Protein AF-A0A7G7MIJ3-F1 (afdb_monomer)

Radius of gyration: 19.79 Å; Cα contacts (8 Å, |Δi|>4): 266; chains: 1; bounding box: 39×54×70 Å

Mean predicted aligned error: 8.57 Å

pLDDT: mean 84.83, std 16.11, range [37.84, 98.06]

Structure (mmCIF, N/CA/C/O backbone):
data_AF-A0A7G7MIJ3-F1
#
_entry.id   AF-A0A7G7MIJ3-F1
#
loop_
_atom_site.group_PDB
_atom_site.id
_atom_site.type_symbol
_atom_site.label_atom_id
_atom_site.label_alt_id
_atom_site.label_comp_id
_atom_site.label_asym_id
_atom_site.label_entity_id
_atom_site.label_seq_id
_atom_site.pdbx_PDB_ins_code
_atom_site.Cartn_x
_atom_site.Cartn_y
_atom_site.Cartn_z
_atom_site.occupancy
_atom_site.B_iso_or_equiv
_atom_site.auth_seq_id
_atom_site.auth_comp_id
_atom_site.auth_asym_id
_atom_site.auth_atom_id
_atom_site.pdbx_PDB_model_num
ATOM 1 N N . MET A 1 1 ? -19.814 -5.688 9.240 1.00 63.50 1 MET A N 1
ATOM 2 C CA . MET A 1 1 ? -18.823 -4.617 9.001 1.00 63.50 1 MET A CA 1
ATOM 3 C C . MET A 1 1 ? -19.455 -3.274 9.314 1.00 63.50 1 MET A C 1
ATOM 5 O O . MET A 1 1 ? -20.629 -3.099 9.011 1.00 63.50 1 MET A O 1
ATOM 9 N N . ASP A 1 2 ? -18.699 -2.368 9.931 1.00 80.94 2 ASP A N 1
ATOM 10 C CA . ASP A 1 2 ? -19.134 -1.000 10.232 1.00 80.94 2 ASP A CA 1
ATOM 11 C C . ASP A 1 2 ? -19.102 -0.141 8.945 1.00 80.94 2 ASP A C 1
ATOM 13 O O . ASP A 1 2 ? -18.041 -0.051 8.317 1.00 80.94 2 ASP A O 1
ATOM 17 N N . PRO A 1 3 ? -20.229 0.464 8.520 1.00 83.75 3 PRO A N 1
ATOM 18 C CA . PRO A 1 3 ? -20.292 1.255 7.292 1.00 83.75 3 PRO A CA 1
ATOM 19 C C . PRO A 1 3 ? -19.394 2.499 7.321 1.00 83.75 3 PRO A C 1
ATOM 21 O O . PRO A 1 3 ? -18.836 2.854 6.285 1.00 83.75 3 PRO A O 1
ATOM 24 N N . ALA A 1 4 ? -19.199 3.133 8.482 1.00 85.06 4 ALA A N 1
ATOM 25 C CA . ALA A 1 4 ? -18.323 4.298 8.598 1.00 85.06 4 ALA A CA 1
ATOM 26 C C . ALA A 1 4 ? -16.854 3.905 8.392 1.00 85.06 4 ALA A C 1
ATOM 28 O O . ALA A 1 4 ? -16.098 4.601 7.714 1.00 85.06 4 ALA A O 1
ATOM 29 N N . LEU A 1 5 ? -16.464 2.742 8.921 1.00 90.06 5 LEU A N 1
ATOM 30 C CA . LEU A 1 5 ? -15.122 2.199 8.737 1.00 90.06 5 LEU A CA 1
ATOM 31 C C . LEU A 1 5 ? -14.857 1.814 7.277 1.00 90.06 5 LEU A C 1
ATOM 33 O O . LEU A 1 5 ? -13.757 2.033 6.783 1.00 90.06 5 LEU A O 1
ATOM 37 N N . ASN A 1 6 ? -15.857 1.265 6.585 1.00 90.62 6 ASN A N 1
ATOM 38 C CA . ASN A 1 6 ? -15.743 0.949 5.161 1.00 90.62 6 ASN A CA 1
ATOM 39 C C . ASN A 1 6 ? -15.569 2.214 4.314 1.00 90.62 6 ASN A C 1
ATOM 41 O O . ASN A 1 6 ? -14.666 2.252 3.488 1.00 90.62 6 ASN A O 1
ATOM 45 N N . GLY A 1 7 ? -16.344 3.269 4.586 1.00 92.81 7 GLY A N 1
ATOM 46 C CA . GLY A 1 7 ? -16.172 4.551 3.896 1.00 92.81 7 GLY A CA 1
ATOM 47 C C . GLY A 1 7 ? -14.779 5.156 4.098 1.00 92.81 7 GLY A C 1
ATOM 48 O O . GLY A 1 7 ? -14.228 5.759 3.182 1.00 92.81 7 GLY A O 1
ATOM 49 N N . LEU A 1 8 ? -14.168 4.951 5.269 1.00 94.12 8 LEU A N 1
ATOM 50 C CA . LEU A 1 8 ? -12.792 5.379 5.519 1.00 94.12 8 LEU A CA 1
ATOM 51 C C . LEU A 1 8 ? -11.764 4.551 4.734 1.00 94.12 8 LEU A C 1
ATOM 53 O O . LEU A 1 8 ? -10.796 5.117 4.236 1.00 94.12 8 LEU A O 1
ATOM 57 N N . VAL A 1 9 ? -11.958 3.235 4.610 1.00 94.31 9 VAL A N 1
ATOM 58 C CA . VAL A 1 9 ? -11.100 2.392 3.758 1.00 94.31 9 VAL A CA 1
ATOM 59 C C . VAL A 1 9 ? -11.189 2.837 2.303 1.00 94.31 9 VAL A C 1
ATOM 61 O O . VAL A 1 9 ? -10.150 3.032 1.679 1.00 94.31 9 VAL A O 1
ATOM 64 N N . ASP A 1 10 ? -12.402 3.059 1.797 1.00 94.81 10 ASP A N 1
ATOM 65 C CA . ASP A 1 10 ? -12.620 3.523 0.425 1.00 94.81 10 ASP A CA 1
ATOM 66 C C . ASP A 1 10 ? -11.963 4.901 0.196 1.00 94.81 10 ASP A C 1
ATOM 68 O O . ASP A 1 10 ? -11.377 5.146 -0.856 1.00 94.81 10 ASP A O 1
ATOM 72 N N . ALA A 1 11 ? -11.980 5.789 1.199 1.00 95.88 11 ALA A N 1
ATOM 73 C CA . ALA A 1 11 ? -11.294 7.081 1.134 1.00 95.88 11 ALA A CA 1
ATOM 74 C C . ALA A 1 11 ? -9.759 6.950 1.120 1.00 95.88 11 ALA A C 1
ATOM 76 O O . ALA A 1 11 ? -9.090 7.677 0.387 1.00 95.88 11 ALA A O 1
ATOM 77 N N . VAL A 1 12 ? -9.191 6.029 1.910 1.00 96.25 12 VAL A N 1
ATOM 78 C CA . VAL A 1 12 ? -7.745 5.740 1.896 1.00 96.25 12 VAL A CA 1
ATOM 79 C C . VAL A 1 12 ? -7.327 5.156 0.547 1.00 96.25 12 VAL A C 1
ATOM 81 O O . VAL A 1 12 ? -6.326 5.590 -0.013 1.00 96.25 12 VAL A O 1
ATOM 84 N N . GLU A 1 13 ? -8.100 4.210 0.013 1.00 95.31 13 GLU A N 1
ATOM 85 C CA . GLU A 1 13 ? -7.888 3.630 -1.317 1.00 95.31 13 GLU A CA 1
ATOM 86 C C . GLU A 1 13 ? -7.899 4.714 -2.400 1.00 95.31 13 GLU A C 1
ATOM 88 O O . GLU A 1 13 ? -6.926 4.839 -3.144 1.00 95.31 13 GLU A O 1
ATOM 93 N N . ALA A 1 14 ? -8.952 5.536 -2.451 1.00 95.25 14 ALA A N 1
ATOM 94 C CA . ALA A 1 14 ? -9.075 6.611 -3.431 1.00 95.25 14 ALA A CA 1
ATOM 95 C C . ALA A 1 14 ? -7.898 7.595 -3.350 1.00 95.25 14 ALA A C 1
ATOM 97 O O . ALA A 1 14 ? -7.252 7.867 -4.361 1.00 95.25 14 ALA A O 1
ATOM 98 N N . GLY A 1 15 ? -7.555 8.055 -2.142 1.00 95.62 15 GLY A N 1
ATOM 99 C CA . GLY A 1 15 ? -6.430 8.968 -1.942 1.00 95.62 15 GLY A CA 1
ATOM 100 C C . GLY A 1 15 ? -5.079 8.355 -2.324 1.00 95.62 15 GLY A C 1
ATOM 101 O O . GLY A 1 15 ? -4.201 9.057 -2.822 1.00 95.62 15 GLY A O 1
ATOM 102 N N . ALA A 1 16 ? -4.900 7.047 -2.134 1.00 95.00 16 ALA A N 1
ATOM 103 C CA . ALA A 1 16 ? -3.669 6.368 -2.514 1.00 95.00 16 ALA A CA 1
ATOM 104 C C . ALA A 1 16 ? -3.529 6.207 -4.036 1.00 95.00 16 ALA A C 1
ATOM 106 O O . ALA A 1 16 ? -2.432 6.386 -4.566 1.00 95.00 16 ALA A O 1
ATOM 107 N N . VAL A 1 17 ? -4.629 5.925 -4.740 1.00 93.25 17 VAL A N 1
ATOM 108 C CA . VAL A 1 17 ? -4.661 5.895 -6.212 1.00 93.25 17 VAL A CA 1
ATOM 109 C C . VAL A 1 17 ? -4.370 7.281 -6.785 1.00 93.25 17 VAL A C 1
ATOM 111 O O . VAL A 1 17 ? -3.525 7.405 -7.669 1.00 93.25 17 VAL A O 1
ATOM 114 N N . GLU A 1 18 ? -5.010 8.326 -6.254 1.00 94.12 18 GLU A N 1
ATOM 115 C CA . GLU A 1 18 ? -4.763 9.715 -6.667 1.00 94.12 18 GLU A CA 1
ATOM 116 C C . GLU A 1 18 ? -3.302 10.126 -6.441 1.00 94.12 18 GLU A C 1
ATOM 118 O O . GLU A 1 18 ? -2.667 10.694 -7.330 1.00 94.12 18 GLU A O 1
ATOM 123 N N . LEU A 1 19 ? -2.735 9.792 -5.277 1.00 93.50 19 LEU A N 1
ATOM 124 C CA . LEU A 1 19 ? -1.333 10.074 -4.976 1.00 93.50 19 LEU A CA 1
ATOM 125 C C . LEU A 1 19 ? -0.383 9.326 -5.922 1.00 93.50 19 LEU A C 1
ATOM 127 O O . LEU A 1 19 ? 0.597 9.908 -6.387 1.00 93.50 19 LEU A O 1
ATOM 131 N N . ALA A 1 20 ? -0.657 8.051 -6.208 1.00 92.62 20 ALA A N 1
ATOM 132 C CA . ALA A 1 20 ? 0.152 7.260 -7.127 1.00 92.62 20 ALA A CA 1
ATOM 133 C C . ALA A 1 20 ? 0.110 7.831 -8.553 1.00 92.62 20 ALA A C 1
ATOM 135 O O . ALA A 1 20 ? 1.156 7.933 -9.193 1.00 92.62 20 ALA A O 1
ATOM 136 N N . ASP A 1 21 ? -1.067 8.244 -9.035 1.00 92.31 21 ASP A N 1
ATOM 137 C CA . ASP A 1 21 ? -1.230 8.885 -10.344 1.00 92.31 21 ASP A CA 1
ATOM 138 C C . ASP A 1 21 ? -0.421 10.186 -10.443 1.00 92.31 21 ASP A C 1
ATOM 140 O O . ASP A 1 21 ? 0.365 10.364 -11.375 1.00 92.31 21 ASP A O 1
ATOM 144 N N . GLU A 1 22 ? -0.537 11.057 -9.440 1.00 92.38 22 GLU A N 1
ATOM 145 C CA . GLU A 1 22 ? 0.201 12.321 -9.368 1.00 92.38 22 GLU A CA 1
ATOM 146 C C . GLU A 1 22 ? 1.723 12.098 -9.343 1.00 92.38 22 GLU A C 1
ATOM 148 O O . GLU A 1 22 ? 2.470 12.754 -10.077 1.00 92.38 22 GLU A O 1
ATOM 153 N N . MET A 1 23 ? 2.209 11.151 -8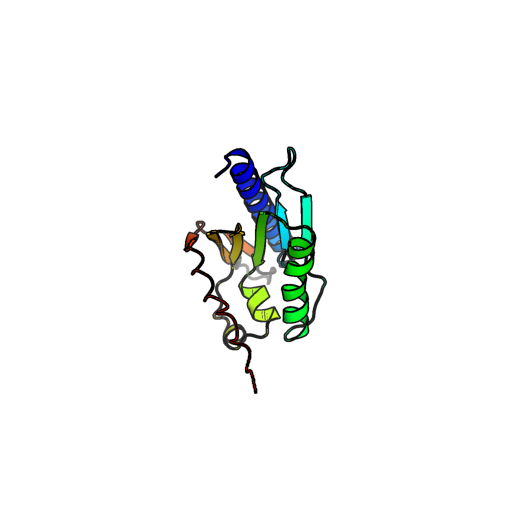.531 1.00 92.00 23 MET A N 1
ATOM 154 C CA . MET A 1 23 ? 3.638 10.825 -8.465 1.00 92.00 23 MET A CA 1
ATOM 155 C C . MET A 1 23 ? 4.157 10.281 -9.799 1.00 92.00 23 MET A C 1
ATOM 157 O O . MET A 1 23 ? 5.195 10.737 -10.289 1.00 92.00 23 MET A O 1
ATOM 161 N N . LEU A 1 24 ? 3.411 9.375 -10.433 1.00 90.00 24 LEU A N 1
ATOM 162 C CA . LEU A 1 24 ? 3.773 8.821 -11.734 1.00 90.00 24 LEU A CA 1
ATOM 163 C C . LEU A 1 24 ? 3.839 9.906 -12.808 1.00 90.00 24 LEU A C 1
ATOM 165 O O . LEU A 1 24 ? 4.813 9.959 -13.558 1.00 90.00 24 LEU A O 1
ATOM 169 N N . ARG A 1 25 ? 2.854 10.810 -12.859 1.00 89.00 25 ARG A N 1
ATOM 170 C CA . ARG A 1 25 ? 2.831 11.912 -13.834 1.00 89.00 25 ARG A CA 1
ATOM 171 C C . ARG A 1 25 ? 3.966 12.909 -13.625 1.00 89.00 25 ARG A C 1
ATOM 173 O O . ARG A 1 25 ? 4.486 13.445 -14.600 1.00 89.00 25 ARG A O 1
ATOM 180 N N . ARG A 1 26 ? 4.352 13.182 -12.376 1.00 88.94 26 ARG A N 1
ATOM 181 C CA . ARG A 1 26 ? 5.359 14.211 -12.066 1.00 88.94 26 ARG A CA 1
ATOM 182 C C . ARG A 1 26 ? 6.795 13.732 -12.114 1.00 88.94 26 ARG A C 1
ATOM 184 O O . ARG A 1 26 ? 7.668 14.515 -12.480 1.00 88.94 26 ARG A O 1
ATOM 191 N N . SER A 1 27 ? 7.060 12.507 -11.681 1.00 86.75 27 SER A N 1
ATOM 192 C CA . SER A 1 27 ? 8.429 12.008 -11.520 1.00 86.75 27 SER A CA 1
ATOM 193 C C . SER A 1 27 ? 8.655 10.616 -12.095 1.00 86.75 27 SER A C 1
ATOM 195 O O . SE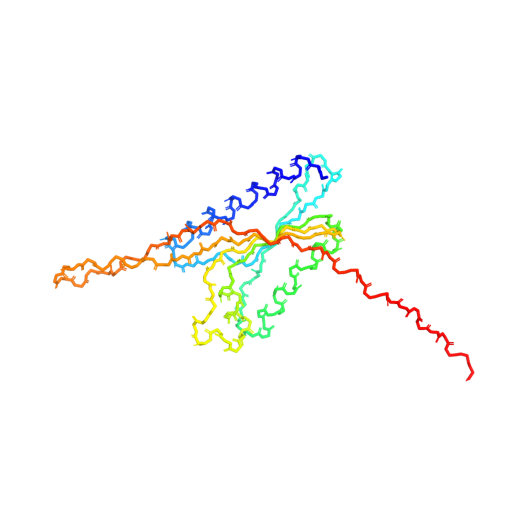R A 1 27 ? 9.787 10.137 -12.057 1.00 86.75 27 SER A O 1
ATOM 197 N N . GLY A 1 28 ? 7.615 9.954 -12.615 1.00 85.12 28 GLY A N 1
ATOM 198 C CA . GLY A 1 28 ? 7.693 8.552 -13.029 1.00 85.12 28 GLY A CA 1
ATOM 199 C C . GLY A 1 28 ? 7.954 7.595 -11.863 1.00 85.12 28 GLY A C 1
ATOM 200 O O . GLY A 1 28 ? 8.331 6.449 -12.092 1.00 85.12 28 GLY A O 1
ATOM 201 N N . ALA A 1 29 ? 7.795 8.063 -10.622 1.00 85.81 29 ALA A N 1
ATOM 202 C CA . ALA A 1 29 ? 7.982 7.268 -9.419 1.00 85.81 29 ALA A CA 1
ATOM 203 C C . ALA A 1 29 ? 6.631 6.859 -8.829 1.00 85.81 29 ALA A C 1
ATOM 205 O O . ALA A 1 29 ? 5.617 7.525 -9.027 1.00 85.81 29 ALA A O 1
ATOM 206 N N . VAL A 1 30 ? 6.642 5.775 -8.064 1.00 84.06 30 VAL A N 1
ATOM 207 C CA . VAL A 1 30 ? 5.471 5.256 -7.352 1.00 84.06 30 VAL A CA 1
ATOM 208 C C . VAL A 1 30 ? 5.596 5.546 -5.864 1.00 84.06 30 VAL A C 1
ATOM 210 O O . VAL A 1 30 ? 6.690 5.805 -5.352 1.00 84.06 30 VAL A O 1
ATOM 213 N N . CYS A 1 31 ? 4.467 5.537 -5.159 1.00 88.75 31 CYS A N 1
ATOM 214 C CA . CYS A 1 31 ? 4.487 5.697 -3.716 1.00 88.75 31 CYS A CA 1
ATOM 215 C C . CYS A 1 31 ? 5.204 4.499 -3.058 1.00 88.75 31 CYS A C 1
ATOM 217 O O . CYS A 1 31 ? 4.961 3.351 -3.442 1.00 88.75 31 CYS A O 1
ATOM 219 N N . PRO A 1 32 ? 6.068 4.740 -2.057 1.00 93.56 32 PRO A N 1
ATOM 220 C CA . PRO A 1 32 ? 6.642 3.662 -1.255 1.00 93.56 32 PRO A CA 1
ATOM 221 C C . PRO A 1 32 ? 5.542 2.844 -0.556 1.00 93.56 32 PRO A C 1
ATOM 223 O O . PRO A 1 32 ? 4.474 3.392 -0.276 1.00 93.56 32 PRO A O 1
ATOM 226 N N . PRO A 1 33 ? 5.799 1.570 -0.207 1.00 97.00 33 PRO A N 1
ATOM 227 C CA . PRO A 1 33 ? 4.845 0.778 0.554 1.00 97.00 33 PRO A CA 1
ATOM 228 C C . PRO A 1 33 ? 4.427 1.457 1.868 1.00 97.00 33 PRO A C 1
ATOM 230 O O . PRO A 1 33 ? 5.270 1.875 2.673 1.00 97.00 33 PRO A O 1
ATOM 233 N N . THR A 1 34 ? 3.117 1.531 2.097 1.00 97.81 34 THR A N 1
ATOM 234 C CA . THR A 1 34 ? 2.506 2.236 3.230 1.00 97.81 34 THR A CA 1
ATOM 235 C C . THR A 1 34 ? 1.434 1.378 3.893 1.00 97.81 34 THR A C 1
ATOM 237 O O . THR A 1 34 ? 0.656 0.708 3.225 1.00 97.81 34 THR A O 1
ATOM 240 N N . VAL A 1 35 ? 1.367 1.414 5.223 1.00 98.06 35 VAL A N 1
ATOM 241 C CA . VAL A 1 35 ? 0.292 0.829 6.034 1.00 98.06 35 VAL A CA 1
ATOM 242 C C . VAL A 1 35 ? -0.473 1.949 6.722 1.00 98.06 35 VAL A C 1
ATOM 244 O O . VAL A 1 35 ? 0.120 2.744 7.446 1.00 98.06 35 VAL A O 1
ATOM 247 N N . HIS A 1 36 ? -1.789 1.973 6.559 1.00 97.69 36 HIS A N 1
ATOM 248 C CA . HIS A 1 36 ? -2.714 2.809 7.314 1.00 97.69 36 HIS A CA 1
ATOM 249 C C . HIS A 1 36 ? -3.354 1.984 8.433 1.00 97.69 36 HIS A C 1
ATOM 251 O O . HIS A 1 36 ? -3.797 0.854 8.215 1.00 97.69 36 HIS A O 1
ATOM 257 N N . LEU A 1 37 ? -3.383 2.546 9.640 1.00 97.00 37 LEU A N 1
ATOM 258 C CA . LEU A 1 37 ? -3.795 1.864 10.863 1.00 97.00 37 LEU A CA 1
ATOM 259 C C . LEU A 1 37 ? -5.165 2.371 11.307 1.00 97.00 37 LEU A C 1
ATOM 261 O O . LEU A 1 37 ? -5.326 3.564 11.588 1.00 97.00 37 LEU A O 1
ATOM 265 N N . LEU A 1 38 ? -6.135 1.458 11.393 1.00 95.62 38 LEU A N 1
ATOM 266 C CA . LEU A 1 38 ? -7.511 1.775 11.749 1.00 95.62 38 LEU A CA 1
ATOM 267 C C . LEU A 1 38 ? -7.984 1.005 12.998 1.00 95.62 38 LEU A C 1
ATOM 269 O O . LEU A 1 38 ? -7.732 -0.194 13.177 1.00 95.62 38 LEU A O 1
ATOM 273 N N . PHE A 1 39 ? -8.741 1.694 13.851 1.00 93.81 39 PHE A N 1
ATOM 274 C CA . PHE A 1 39 ? -9.365 1.159 15.061 1.00 93.81 39 PHE A CA 1
ATOM 275 C C . PHE A 1 39 ? -10.878 1.287 15.005 1.00 93.81 39 PHE A C 1
ATOM 277 O O . PHE A 1 39 ? -11.437 2.362 15.200 1.00 93.81 39 PHE A O 1
ATOM 284 N N . LYS A 1 40 ? -11.556 0.153 14.827 1.00 88.56 40 LYS A N 1
ATOM 285 C CA . LYS A 1 40 ? -13.016 0.086 14.677 1.00 88.56 40 LYS A CA 1
ATOM 286 C C . LYS A 1 40 ? -13.806 0.593 15.888 1.00 88.56 40 LYS A C 1
ATOM 288 O O . LYS A 1 40 ? -14.993 0.848 15.774 1.00 88.56 40 LYS A O 1
ATOM 293 N N . HIS A 1 41 ? -13.175 0.677 17.058 1.00 87.75 41 HIS A N 1
ATOM 294 C CA . HIS A 1 41 ? -13.837 1.029 18.316 1.00 87.75 41 HIS A CA 1
ATOM 295 C C . HIS A 1 41 ? -13.669 2.497 18.713 1.00 87.75 41 HIS A C 1
ATOM 297 O O . HIS A 1 41 ? -14.187 2.900 19.753 1.00 87.75 41 HIS A O 1
ATOM 303 N N . LEU A 1 42 ? -12.930 3.284 17.928 1.00 89.38 42 LEU A N 1
ATOM 304 C CA . LEU A 1 42 ? -12.674 4.685 18.237 1.00 89.38 42 LEU A CA 1
ATOM 305 C C . LEU A 1 42 ? -13.621 5.605 17.453 1.00 89.38 42 LEU A C 1
ATOM 307 O O . LEU A 1 42 ? -13.913 5.317 16.294 1.00 89.38 42 LEU A O 1
ATOM 311 N N . PRO A 1 43 ? -14.058 6.740 18.039 1.00 89.38 43 PRO A N 1
ATOM 312 C CA . PRO A 1 43 ? -14.871 7.733 17.329 1.00 89.38 43 PRO A CA 1
ATOM 313 C C . PRO A 1 43 ? -14.185 8.295 16.077 1.00 89.38 43 PRO A C 1
ATOM 315 O O . PRO A 1 43 ? -14.853 8.640 15.108 1.00 89.38 43 PRO A O 1
ATOM 318 N N . GLN A 1 44 ? -12.851 8.365 16.099 1.00 91.19 44 GLN A N 1
ATOM 319 C CA . GLN A 1 44 ? -12.005 8.647 14.944 1.00 91.19 44 GLN A CA 1
ATOM 320 C C . GLN A 1 44 ? -11.179 7.387 14.639 1.00 91.19 44 GLN A C 1
ATOM 322 O O . GLN A 1 44 ? -10.158 7.163 15.290 1.00 91.19 44 GLN A O 1
ATOM 327 N N . PRO A 1 45 ? -11.618 6.529 13.696 1.00 93.38 45 PRO A N 1
ATOM 328 C CA . PRO A 1 45 ? -10.984 5.229 13.492 1.00 93.38 45 PRO A CA 1
ATOM 329 C C . PRO A 1 45 ? -9.577 5.307 12.899 1.00 93.38 45 PRO A C 1
ATOM 331 O O . PRO A 1 45 ? -8.788 4.396 13.120 1.00 93.38 45 PRO A O 1
ATOM 334 N N . TYR A 1 46 ? -9.254 6.357 12.140 1.00 95.25 46 TYR A N 1
ATOM 335 C CA . TYR A 1 46 ? -7.923 6.539 11.560 1.00 95.25 46 TYR A CA 1
ATOM 336 C C . TYR A 1 46 ? -6.928 7.002 12.625 1.00 95.25 46 TYR A C 1
ATOM 338 O O . TYR A 1 46 ? -7.124 8.060 13.220 1.00 95.25 46 TYR A O 1
ATOM 346 N N . ILE A 1 47 ? -5.844 6.251 12.827 1.00 94.75 47 ILE A N 1
ATOM 347 C CA . ILE A 1 47 ? -4.838 6.579 13.847 1.00 94.75 47 ILE A CA 1
ATOM 348 C C . ILE A 1 47 ? -3.566 7.135 13.235 1.00 94.75 47 ILE A C 1
ATOM 350 O O . ILE A 1 47 ? -3.084 8.184 13.656 1.00 94.75 47 ILE A O 1
ATOM 354 N N . ALA A 1 48 ? -3.002 6.425 12.264 1.00 95.38 48 ALA A N 1
ATOM 355 C CA . ALA A 1 48 ? -1.718 6.781 11.683 1.00 95.38 48 ALA A CA 1
ATOM 356 C C . ALA A 1 48 ? -1.501 6.078 10.342 1.00 95.38 48 ALA A C 1
ATOM 358 O O . ALA A 1 48 ? -2.204 5.128 9.994 1.00 95.38 48 ALA A O 1
ATOM 359 N N . SER A 1 49 ? -0.457 6.510 9.642 1.00 96.62 49 SER A N 1
ATOM 360 C CA . SER A 1 49 ? 0.161 5.776 8.543 1.00 96.62 49 SER A CA 1
ATOM 361 C C . SER A 1 49 ? 1.646 5.568 8.813 1.00 96.62 49 SER A C 1
ATOM 363 O O . SER A 1 49 ? 2.309 6.439 9.377 1.00 96.62 49 SER A O 1
ATOM 365 N N . VAL A 1 50 ? 2.173 4.431 8.373 1.00 96.69 50 VAL A N 1
ATOM 366 C CA . VAL A 1 50 ? 3.600 4.108 8.391 1.00 96.69 50 VAL A CA 1
ATOM 367 C C . VAL A 1 50 ? 4.029 3.785 6.978 1.00 96.69 50 VAL A C 1
ATOM 369 O O . VAL A 1 50 ? 3.416 2.954 6.321 1.00 96.69 50 VAL A O 1
ATOM 372 N N . THR A 1 51 ? 5.106 4.411 6.535 1.00 96.38 51 THR A N 1
ATOM 373 C CA . THR A 1 51 ? 5.672 4.213 5.204 1.00 96.38 51 THR A CA 1
ATOM 374 C C . THR A 1 51 ? 7.074 3.644 5.339 1.00 96.38 51 THR A C 1
ATOM 376 O O . THR A 1 51 ? 7.787 3.968 6.293 1.00 96.38 51 THR A O 1
ATOM 379 N N . THR A 1 52 ? 7.493 2.799 4.400 1.00 96.56 52 THR A N 1
ATOM 380 C CA . THR A 1 52 ? 8.868 2.296 4.396 1.00 96.56 52 THR A CA 1
ATOM 381 C C . THR A 1 52 ? 9.859 3.444 4.255 1.00 96.56 52 THR A C 1
ATOM 383 O O . THR A 1 52 ? 9.676 4.347 3.437 1.00 96.56 52 THR A O 1
ATOM 386 N N . ARG A 1 53 ? 10.971 3.369 4.989 1.00 94.19 53 ARG A N 1
ATOM 387 C CA . ARG A 1 53 ? 12.152 4.180 4.675 1.00 94.19 53 ARG A CA 1
ATOM 388 C C . ARG A 1 53 ? 12.687 3.844 3.273 1.00 94.19 53 ARG A C 1
ATOM 390 O O . ARG A 1 53 ? 12.427 2.745 2.789 1.00 94.19 53 ARG A O 1
ATOM 397 N N . PRO A 1 54 ? 13.529 4.699 2.669 1.00 92.12 54 PRO A N 1
ATOM 398 C CA . PRO A 1 54 ? 14.349 4.284 1.539 1.00 92.12 54 PRO A CA 1
ATOM 399 C C . PRO A 1 54 ? 15.184 3.042 1.886 1.00 92.12 54 PRO A C 1
ATOM 401 O O . PRO A 1 54 ? 15.745 2.934 2.986 1.00 92.12 54 PRO A O 1
ATOM 404 N N . PHE A 1 55 ? 15.274 2.107 0.948 1.00 93.31 55 PHE A N 1
ATOM 405 C CA . PHE A 1 55 ? 16.007 0.855 1.108 1.00 93.31 55 PHE A CA 1
ATOM 406 C C . PHE A 1 55 ? 16.723 0.463 -0.186 1.00 93.31 55 PHE A C 1
ATOM 408 O O . PHE A 1 55 ? 16.411 0.946 -1.275 1.00 93.31 55 PHE A O 1
ATOM 415 N N . ARG A 1 56 ? 17.707 -0.425 -0.060 1.00 94.25 56 ARG A N 1
ATOM 416 C CA . ARG A 1 56 ? 18.344 -1.113 -1.188 1.00 94.25 56 ARG A CA 1
ATOM 417 C C . ARG A 1 56 ? 17.568 -2.381 -1.537 1.00 94.25 56 ARG A C 1
ATOM 419 O O . ARG A 1 56 ? 16.838 -2.921 -0.712 1.00 94.25 56 ARG A O 1
ATOM 426 N N . ARG A 1 57 ? 17.759 -2.878 -2.760 1.00 93.62 57 ARG A N 1
ATOM 427 C CA . ARG A 1 57 ? 17.142 -4.136 -3.204 1.00 93.62 57 ARG A CA 1
ATOM 428 C C . ARG A 1 57 ? 17.638 -5.343 -2.398 1.00 93.62 57 ARG A C 1
ATOM 430 O O . ARG A 1 57 ? 18.733 -5.314 -1.834 1.00 93.62 57 ARG A O 1
ATOM 437 N N . GLY A 1 58 ? 16.845 -6.410 -2.392 1.00 94.62 58 GLY A N 1
ATOM 438 C CA . GLY A 1 58 ? 17.140 -7.678 -1.732 1.00 94.62 58 GLY A CA 1
ATOM 439 C C . GLY A 1 58 ? 16.814 -7.649 -0.239 1.00 94.62 58 GLY A C 1
ATOM 440 O O . GLY A 1 58 ? 15.707 -7.295 0.165 1.00 94.62 58 GLY A O 1
ATOM 441 N N . SER A 1 59 ? 17.779 -8.035 0.599 1.00 95.56 59 SER A N 1
ATOM 442 C CA . SER A 1 59 ? 17.558 -8.216 2.042 1.00 95.56 59 SER A CA 1
ATOM 443 C C . SER A 1 59 ? 17.144 -6.935 2.773 1.00 95.56 59 SER A C 1
ATOM 445 O O . SER A 1 59 ? 16.362 -7.005 3.719 1.00 95.56 59 SER A O 1
ATOM 447 N N . ASP A 1 60 ? 17.630 -5.771 2.335 1.00 96.56 60 ASP A N 1
ATOM 448 C CA . ASP A 1 60 ? 17.287 -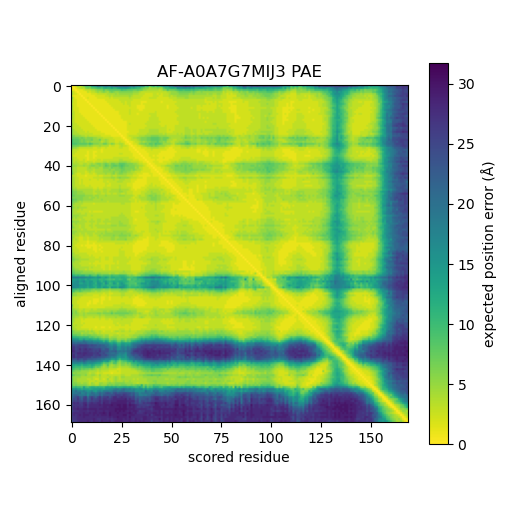4.485 2.950 1.00 96.56 60 ASP A CA 1
ATOM 449 C C . ASP A 1 60 ? 15.823 -4.098 2.687 1.00 96.56 60 ASP A C 1
ATOM 451 O O . ASP A 1 60 ? 15.115 -3.699 3.612 1.00 96.56 60 ASP A O 1
ATOM 455 N N . ALA A 1 61 ? 15.341 -4.301 1.456 1.00 95.62 61 ALA A N 1
ATOM 456 C CA . ALA A 1 61 ? 13.934 -4.138 1.099 1.00 95.62 61 ALA A CA 1
ATOM 457 C C . ALA A 1 61 ? 13.040 -5.079 1.913 1.00 95.62 61 ALA A C 1
ATOM 459 O O . ALA A 1 61 ? 12.058 -4.635 2.507 1.00 95.62 61 ALA A O 1
ATOM 460 N N . ALA A 1 62 ? 13.412 -6.359 2.012 1.00 95.00 62 ALA A N 1
ATOM 461 C CA . ALA A 1 62 ? 12.667 -7.332 2.807 1.00 95.00 62 ALA A CA 1
ATOM 462 C C . ALA A 1 62 ? 12.571 -6.909 4.284 1.00 95.00 62 ALA A C 1
ATOM 464 O O . ALA A 1 62 ? 11.493 -6.969 4.876 1.00 95.00 62 ALA A O 1
ATOM 465 N N . ALA A 1 63 ? 13.669 -6.418 4.868 1.00 96.19 63 ALA A N 1
ATOM 466 C CA . ALA A 1 63 ? 13.683 -5.922 6.241 1.00 96.19 63 ALA A CA 1
ATOM 467 C C . ALA A 1 63 ? 12.822 -4.659 6.422 1.00 96.19 63 ALA A C 1
ATOM 469 O O . ALA A 1 63 ? 12.081 -4.555 7.400 1.00 96.19 63 ALA A O 1
ATOM 470 N N . ALA A 1 64 ? 12.888 -3.710 5.484 1.00 95.50 64 ALA A N 1
ATOM 471 C CA . ALA A 1 64 ? 12.092 -2.485 5.534 1.00 95.50 64 ALA A CA 1
ATOM 472 C C . ALA A 1 64 ? 10.585 -2.766 5.416 1.00 95.50 64 ALA A C 1
ATOM 474 O O . ALA A 1 64 ? 9.798 -2.188 6.163 1.00 95.50 64 ALA A O 1
ATOM 475 N N . VAL A 1 65 ? 10.192 -3.683 4.529 1.00 94.75 65 VAL A N 1
ATOM 476 C CA . VAL A 1 65 ? 8.795 -4.108 4.357 1.00 94.75 65 VAL A CA 1
ATOM 477 C C . VAL A 1 65 ? 8.307 -4.876 5.584 1.00 94.75 65 VAL A C 1
ATOM 479 O O . VAL A 1 65 ? 7.232 -4.578 6.098 1.00 94.75 65 VAL A O 1
ATOM 482 N N . ALA A 1 66 ? 9.103 -5.806 6.120 1.00 93.81 66 ALA A N 1
ATOM 483 C CA . ALA A 1 66 ? 8.743 -6.539 7.335 1.00 93.81 66 ALA A CA 1
ATOM 484 C C . ALA A 1 66 ? 8.520 -5.601 8.537 1.00 93.81 66 ALA A C 1
ATOM 486 O O . ALA A 1 66 ? 7.619 -5.825 9.349 1.00 93.81 66 ALA A O 1
ATOM 487 N N . ALA A 1 67 ? 9.294 -4.515 8.630 1.00 94.88 67 ALA A N 1
ATOM 488 C CA . ALA A 1 67 ? 9.164 -3.532 9.701 1.00 94.88 67 ALA A CA 1
ATOM 489 C C . ALA A 1 67 ? 7.817 -2.782 9.694 1.00 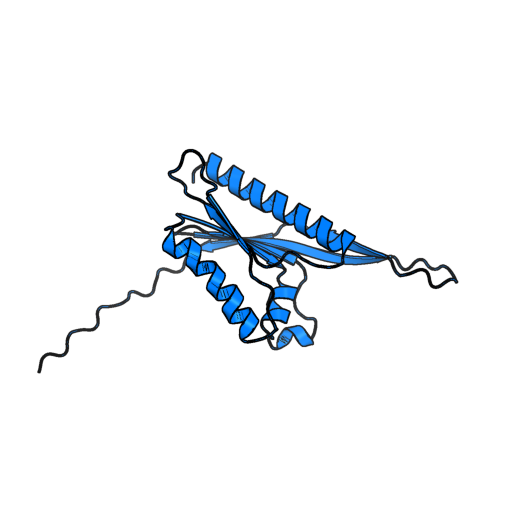94.88 67 ALA A C 1
ATOM 491 O O . ALA A 1 67 ? 7.394 -2.306 10.750 1.00 94.88 67 ALA A O 1
ATOM 492 N N . LEU A 1 68 ? 7.107 -2.718 8.558 1.00 94.56 68 LEU A N 1
ATOM 493 C CA . LEU A 1 68 ? 5.786 -2.083 8.474 1.00 94.56 68 LEU A CA 1
ATOM 494 C C . LEU A 1 68 ? 4.749 -2.730 9.401 1.00 94.56 68 LEU A C 1
ATOM 496 O O . LEU A 1 68 ? 3.833 -2.050 9.854 1.00 94.56 68 LEU A O 1
ATOM 500 N N . GLY A 1 69 ? 4.894 -4.024 9.706 1.00 92.38 69 GLY A N 1
ATOM 501 C CA . GLY A 1 69 ? 3.983 -4.746 10.598 1.00 92.38 69 GLY A CA 1
ATOM 502 C C . GLY A 1 69 ? 4.203 -4.464 12.088 1.00 92.38 69 GLY A C 1
ATOM 503 O O . GLY A 1 69 ? 3.329 -4.765 12.901 1.00 92.38 69 GLY A O 1
ATOM 504 N N . LEU A 1 70 ? 5.340 -3.865 12.468 1.00 93.50 70 LEU A N 1
ATOM 505 C CA . LEU A 1 70 ? 5.714 -3.696 13.875 1.00 93.50 70 LEU A CA 1
ATOM 506 C C . LEU A 1 70 ? 4.804 -2.703 14.600 1.00 93.50 70 LEU A C 1
ATOM 508 O O . LEU A 1 70 ? 4.222 -3.051 15.626 1.00 93.50 70 LEU A O 1
ATOM 512 N N . LEU A 1 71 ? 4.643 -1.486 14.067 1.00 92.31 71 LEU A N 1
ATOM 513 C CA . LEU A 1 71 ? 3.794 -0.480 14.712 1.00 92.31 71 LEU A CA 1
ATOM 514 C C . LEU A 1 71 ? 2.327 -0.937 14.805 1.00 92.31 71 LEU A C 1
ATOM 516 O O . LEU A 1 71 ? 1.798 -0.893 15.916 1.00 92.31 71 LEU A O 1
ATOM 520 N N . PRO A 1 72 ? 1.685 -1.436 13.723 1.00 92.94 72 PRO A N 1
ATOM 521 C CA . PRO A 1 72 ? 0.351 -2.033 13.796 1.00 92.94 72 PRO A CA 1
ATOM 522 C C . PRO A 1 72 ? 0.192 -3.075 14.903 1.00 92.94 72 PRO A C 1
ATOM 524 O O . PRO A 1 72 ? -0.814 -3.066 15.614 1.00 92.94 72 PRO A O 1
ATOM 527 N N . SER A 1 73 ? 1.199 -3.939 15.074 1.00 90.50 73 SER A N 1
ATOM 528 C CA . SER A 1 73 ? 1.191 -4.970 16.109 1.00 90.50 73 SER A CA 1
ATOM 529 C C . SER A 1 73 ? 1.277 -4.385 17.516 1.00 90.50 73 SER A C 1
ATOM 531 O O . SER A 1 73 ? 0.578 -4.867 18.402 1.00 90.50 73 SER A O 1
ATOM 533 N N . VAL A 1 74 ? 2.126 -3.377 17.734 1.00 92.69 74 VAL A N 1
ATOM 534 C CA . VAL A 1 74 ? 2.327 -2.752 19.054 1.00 92.69 74 VAL A CA 1
ATOM 535 C C . VAL A 1 74 ? 1.084 -1.998 19.505 1.00 92.69 74 VAL A C 1
ATOM 537 O O . VAL A 1 74 ? 0.718 -2.062 20.674 1.00 92.69 74 VAL A O 1
ATOM 540 N N . VAL A 1 75 ? 0.421 -1.289 18.589 1.00 92.19 75 VAL A N 1
ATOM 541 C CA . VAL A 1 75 ? -0.773 -0.515 18.947 1.00 92.19 75 VAL A CA 1
ATOM 542 C C . VAL A 1 75 ? -2.033 -1.377 19.015 1.00 92.19 75 VAL A C 1
ATOM 544 O O . VAL A 1 75 ? -3.019 -0.931 19.586 1.00 92.19 75 VAL A O 1
ATOM 547 N N . HIS A 1 76 ? -2.002 -2.610 18.495 1.00 92.38 76 HIS A N 1
ATOM 548 C CA . HIS A 1 76 ? -3.159 -3.501 18.334 1.00 92.38 76 HIS A CA 1
ATOM 549 C C . 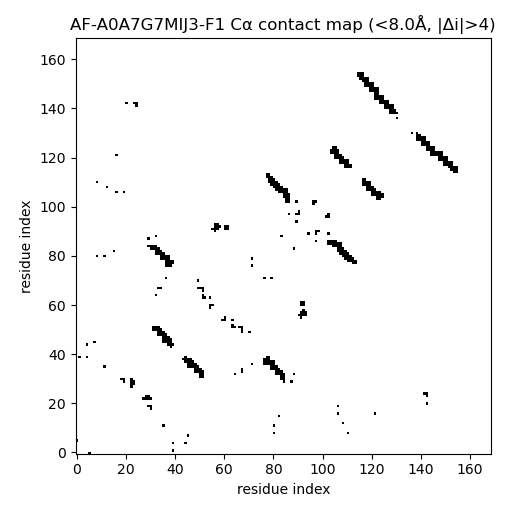HIS A 1 76 ? -4.216 -2.970 17.355 1.00 92.38 76 HIS A C 1
ATOM 551 O O . HIS A 1 76 ? -5.417 -3.017 17.628 1.00 92.38 76 HIS A O 1
ATOM 557 N N . ALA A 1 77 ? -3.771 -2.473 16.198 1.00 93.25 77 ALA A N 1
ATOM 558 C CA . ALA A 1 77 ? -4.674 -2.018 15.145 1.00 93.25 77 ALA A CA 1
ATOM 559 C C . ALA A 1 77 ? -5.648 -3.131 14.731 1.00 93.25 77 ALA A C 1
ATOM 561 O O . ALA A 1 77 ? -5.258 -4.271 14.486 1.00 93.25 77 ALA A O 1
ATOM 562 N N . THR A 1 78 ? -6.937 -2.797 14.669 1.00 94.06 78 THR A N 1
ATOM 563 C CA . THR A 1 78 ? -7.999 -3.783 14.401 1.00 94.06 78 THR A CA 1
ATOM 564 C C . THR A 1 78 ? -8.261 -4.001 12.918 1.00 94.06 78 THR A C 1
ATOM 566 O O . THR A 1 78 ? -8.927 -4.968 12.557 1.00 94.06 78 THR A O 1
ATOM 569 N N . ARG A 1 79 ? -7.790 -3.075 12.079 1.00 95.12 79 ARG A N 1
ATOM 570 C CA . ARG A 1 79 ? -7.912 -3.108 10.626 1.00 95.12 79 ARG A CA 1
ATOM 571 C C . ARG A 1 79 ? -6.739 -2.355 10.015 1.00 95.12 79 ARG A C 1
ATOM 573 O O . ARG A 1 79 ? -6.318 -1.331 10.557 1.00 95.12 79 ARG A O 1
ATOM 580 N N . LEU A 1 80 ? -6.215 -2.865 8.912 1.00 96.88 80 LEU A N 1
ATOM 581 C CA . LEU A 1 80 ? -5.096 -2.287 8.183 1.00 96.88 80 LEU A CA 1
ATOM 582 C C . LEU A 1 80 ? -5.479 -2.103 6.725 1.00 96.88 80 LEU A C 1
ATOM 584 O O . LEU A 1 80 ? -6.129 -2.967 6.140 1.00 96.88 80 LEU A O 1
ATOM 588 N N . VAL A 1 81 ? -5.023 -0.997 6.147 1.00 97.38 81 VAL A N 1
ATOM 589 C CA . VAL A 1 81 ? -5.010 -0.804 4.697 1.00 97.38 81 VAL A CA 1
ATOM 590 C C . VAL A 1 81 ? -3.556 -0.683 4.270 1.00 97.38 81 VAL A C 1
ATOM 592 O O . VAL A 1 81 ? -2.875 0.256 4.673 1.00 97.38 81 VAL A O 1
ATOM 595 N N . VAL A 1 82 ? -3.056 -1.654 3.514 1.00 97.50 82 VAL A N 1
ATOM 596 C CA . VAL A 1 82 ? -1.676 -1.683 3.019 1.00 97.50 82 VAL A CA 1
ATOM 597 C C . VAL A 1 82 ? -1.683 -1.351 1.539 1.00 97.50 82 VAL A C 1
ATOM 599 O O . VAL A 1 82 ? -2.436 -1.959 0.783 1.00 97.50 82 VAL A O 1
ATOM 602 N N . VAL A 1 83 ? -0.841 -0.410 1.130 1.00 97.69 83 VAL A N 1
ATOM 603 C CA . VAL A 1 83 ? -0.739 0.064 -0.248 1.00 97.69 83 VAL A CA 1
ATOM 604 C C . VAL A 1 83 ? 0.687 -0.098 -0.754 1.00 97.69 83 VAL A C 1
ATOM 606 O O . VAL 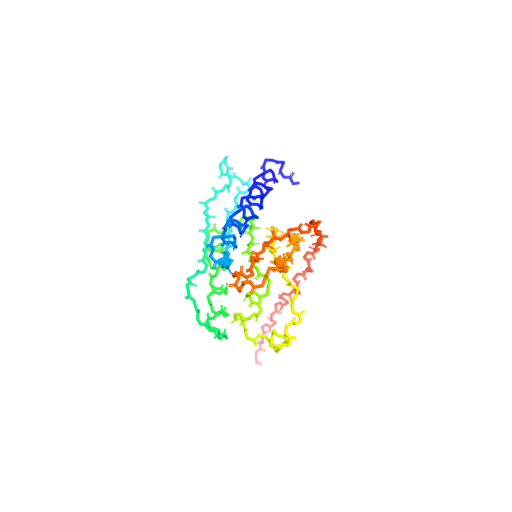A 1 83 ? 1.628 0.274 -0.054 1.00 97.69 83 VAL A O 1
ATOM 609 N N . TRP A 1 84 ? 0.856 -0.646 -1.956 1.00 97.12 84 TRP A N 1
ATOM 610 C CA . TRP A 1 84 ? 2.149 -0.729 -2.642 1.00 97.12 84 TRP A CA 1
ATOM 611 C C . TRP A 1 84 ? 1.970 -0.868 -4.155 1.00 97.12 84 TRP A C 1
ATOM 613 O O . TRP A 1 84 ? 0.940 -1.358 -4.613 1.00 97.12 84 TRP A O 1
ATOM 623 N N . GLU A 1 85 ? 2.979 -0.490 -4.942 1.00 95.19 85 GLU A N 1
ATOM 624 C CA . GLU A 1 85 ? 3.034 -0.866 -6.358 1.00 95.19 85 GLU A CA 1
ATOM 625 C C . GLU A 1 85 ? 3.724 -2.227 -6.503 1.00 95.19 85 GLU A C 1
ATOM 627 O O . GLU A 1 85 ? 4.773 -2.489 -5.906 1.00 95.19 85 GLU A O 1
ATOM 632 N N . TYR A 1 86 ? 3.084 -3.141 -7.229 1.00 94.00 86 TYR A N 1
ATOM 633 C CA . TYR A 1 86 ? 3.473 -4.547 -7.229 1.00 94.00 86 TYR A CA 1
ATOM 634 C C . TYR A 1 86 ? 4.804 -4.803 -7.928 1.00 94.00 86 TYR A C 1
ATOM 636 O O . TYR A 1 86 ? 5.629 -5.558 -7.407 1.00 94.00 86 TYR A O 1
ATOM 644 N N . SER A 1 87 ? 5.027 -4.190 -9.091 1.00 91.19 87 SER A N 1
ATOM 645 C CA . SER A 1 87 ? 6.245 -4.414 -9.867 1.00 91.19 87 SER A CA 1
ATOM 646 C C . SER A 1 87 ? 7.486 -3.864 -9.155 1.00 91.19 87 SER A C 1
ATOM 648 O O . SER A 1 87 ? 8.516 -4.539 -9.108 1.00 91.19 87 SER A O 1
ATOM 650 N N . ASP A 1 88 ? 7.361 -2.699 -8.518 1.00 91.06 88 ASP A N 1
ATOM 651 C CA . ASP A 1 88 ? 8.387 -2.026 -7.735 1.00 91.06 88 ASP A CA 1
ATOM 652 C C . ASP A 1 88 ? 8.708 -2.835 -6.485 1.00 91.06 88 ASP A C 1
ATOM 654 O O . ASP A 1 88 ? 9.879 -3.089 -6.211 1.00 91.06 88 ASP A O 1
ATOM 658 N N . LEU A 1 89 ? 7.695 -3.367 -5.790 1.00 92.75 89 LEU A N 1
ATOM 659 C CA . 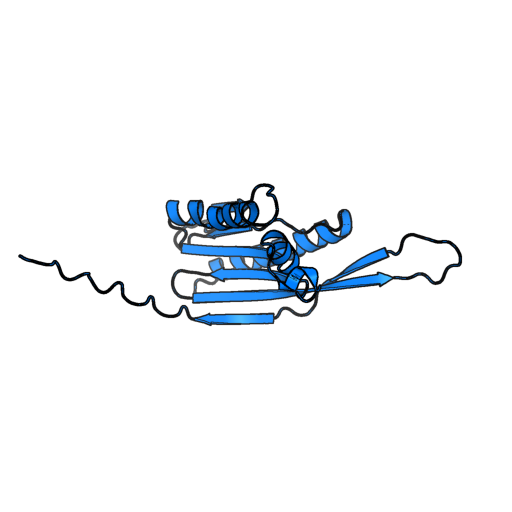LEU A 1 89 ? 7.929 -4.275 -4.669 1.00 92.75 89 LEU A CA 1
ATOM 660 C C . LEU A 1 89 ? 8.652 -5.558 -5.114 1.00 92.75 89 LEU A C 1
ATOM 662 O O . LEU A 1 89 ? 9.594 -5.997 -4.453 1.00 92.75 89 LEU A O 1
ATOM 666 N N . CYS A 1 90 ? 8.263 -6.158 -6.241 1.00 93.00 90 CYS A N 1
ATOM 667 C CA . CYS A 1 90 ? 8.931 -7.354 -6.759 1.00 93.00 90 CYS A CA 1
ATOM 668 C C . CYS A 1 90 ? 10.388 -7.076 -7.164 1.00 93.00 90 CYS A C 1
ATOM 670 O O . CYS A 1 90 ? 11.276 -7.888 -6.885 1.00 93.00 90 CYS A O 1
ATOM 672 N N . ALA A 1 91 ? 10.645 -5.919 -7.780 1.00 91.12 91 ALA A N 1
ATOM 673 C CA . ALA A 1 91 ? 11.988 -5.458 -8.117 1.00 91.12 91 ALA A CA 1
ATOM 674 C C . ALA A 1 91 ? 12.815 -5.144 -6.860 1.00 91.12 91 ALA A C 1
ATOM 676 O O . ALA A 1 91 ? 13.999 -5.483 -6.789 1.00 91.12 91 ALA A O 1
ATOM 677 N N . ALA A 1 92 ? 12.197 -4.534 -5.848 1.00 92.31 92 ALA A N 1
ATOM 678 C CA . ALA A 1 92 ? 12.796 -4.253 -4.553 1.00 92.31 92 ALA A CA 1
ATOM 679 C C . ALA A 1 92 ? 13.228 -5.536 -3.837 1.00 92.31 92 ALA A C 1
ATOM 681 O O . ALA A 1 92 ? 14.334 -5.594 -3.307 1.00 92.31 92 ALA A O 1
ATOM 682 N N . LEU A 1 93 ? 12.403 -6.581 -3.863 1.00 93.75 93 LEU A N 1
ATOM 683 C CA . LEU A 1 93 ? 12.686 -7.868 -3.221 1.00 93.75 93 LEU A CA 1
ATOM 684 C C . LEU A 1 93 ? 13.656 -8.768 -4.011 1.00 93.75 93 LEU A C 1
ATOM 686 O O . LEU A 1 93 ? 13.990 -9.850 -3.540 1.00 93.75 93 LEU A O 1
ATOM 690 N N . ASP A 1 94 ? 14.131 -8.323 -5.178 1.00 91.25 94 ASP A N 1
ATOM 691 C CA . ASP A 1 94 ? 14.988 -9.084 -6.098 1.00 91.25 94 ASP A CA 1
ATOM 692 C C . ASP A 1 94 ? 14.420 -10.472 -6.467 1.00 91.25 94 ASP A C 1
ATOM 694 O O . ASP A 1 94 ? 15.149 -11.457 -6.578 1.00 91.25 94 ASP A O 1
ATOM 698 N N . LEU A 1 95 ? 13.096 -10.556 -6.655 1.00 89.69 95 LEU A N 1
ATOM 699 C CA . LEU A 1 95 ? 12.428 -11.799 -7.052 1.00 89.69 95 LEU A CA 1
ATOM 700 C C . LEU A 1 95 ? 12.861 -12.272 -8.458 1.00 89.69 95 LEU A C 1
ATOM 702 O O . LEU A 1 95 ? 12.885 -11.463 -9.381 1.00 89.69 95 LEU A O 1
ATOM 706 N N . PRO A 1 96 ? 13.117 -13.573 -8.684 1.00 82.38 96 PRO A N 1
ATOM 707 C CA . PRO A 1 96 ? 13.715 -14.074 -9.930 1.00 82.38 96 PRO A CA 1
ATOM 708 C C . PRO A 1 96 ? 13.071 -13.537 -11.220 1.00 82.38 96 PRO A C 1
ATOM 710 O O . PRO A 1 96 ? 13.778 -13.087 -12.122 1.00 82.38 96 PRO A O 1
ATOM 713 N N . ASP A 1 97 ? 11.739 -13.476 -11.260 1.00 78.62 97 ASP A N 1
ATOM 714 C CA . ASP A 1 97 ? 10.996 -13.141 -12.478 1.00 78.62 97 ASP A CA 1
ATOM 715 C C . ASP A 1 97 ? 10.898 -11.625 -12.772 1.00 78.62 97 ASP A C 1
ATOM 717 O O . ASP A 1 97 ? 10.388 -11.244 -13.830 1.00 78.62 97 ASP A O 1
ATOM 721 N N . TRP A 1 98 ? 11.407 -10.726 -11.903 1.00 75.38 98 TRP A N 1
ATOM 722 C CA . TRP A 1 98 ? 11.294 -9.270 -12.161 1.00 75.38 98 TRP A CA 1
ATOM 723 C C . TRP A 1 98 ? 12.207 -8.845 -13.300 1.00 75.38 98 TRP A C 1
ATOM 725 O O . TRP A 1 98 ? 11.857 -7.971 -14.092 1.00 75.38 98 TRP A O 1
ATOM 735 N N . ARG A 1 99 ? 13.370 -9.497 -13.405 1.00 67.88 99 ARG A N 1
ATOM 736 C CA . ARG A 1 99 ? 14.384 -9.216 -14.430 1.00 67.88 99 ARG A CA 1
ATOM 737 C C . ARG A 1 99 ? 13.895 -9.553 -15.829 1.00 67.88 99 ARG A C 1
ATOM 739 O O . ARG A 1 99 ? 14.399 -9.006 -16.802 1.00 67.88 99 ARG A O 1
ATOM 746 N N . GLU A 1 100 ? 12.901 -10.426 -15.918 1.00 77.25 100 GLU A N 1
ATOM 747 C CA . GLU A 1 100 ? 12.281 -10.833 -17.171 1.00 77.25 100 GLU A CA 1
ATOM 748 C C . GLU A 1 100 ? 11.116 -9.914 -17.576 1.00 77.25 100 GLU A C 1
ATOM 750 O O . GLU A 1 100 ? 10.468 -10.162 -18.590 1.00 77.25 100 GLU A O 1
ATOM 755 N N . GLY A 1 101 ? 10.834 -8.857 -16.798 1.00 70.38 101 GLY A N 1
ATOM 756 C CA . GLY A 1 101 ? 9.774 -7.886 -17.091 1.00 70.38 101 GLY A CA 1
ATOM 757 C C . GLY A 1 101 ? 8.365 -8.474 -17.005 1.00 70.38 101 GLY A C 1
ATOM 758 O O . GLY A 1 101 ? 7.444 -7.962 -17.634 1.00 70.38 101 GLY A O 1
ATOM 759 N N . ARG A 1 102 ? 8.194 -9.578 -16.266 1.00 76.25 102 ARG A N 1
ATOM 760 C CA . ARG A 1 102 ? 6.952 -10.365 -16.256 1.00 76.25 102 ARG A CA 1
ATOM 761 C C . ARG A 1 102 ? 5.924 -9.915 -15.225 1.00 76.25 102 ARG A C 1
ATOM 763 O O . ARG A 1 102 ? 4.797 -10.407 -15.259 1.00 76.25 102 ARG A O 1
ATOM 770 N N . TYR A 1 103 ? 6.284 -9.022 -14.306 1.00 83.50 103 TYR A N 1
ATOM 771 C CA . TYR A 1 103 ? 5.340 -8.578 -13.287 1.00 83.50 103 TYR A CA 1
ATOM 772 C C . TYR A 1 103 ? 4.389 -7.514 -13.840 1.00 83.50 103 TYR A C 1
ATOM 774 O O . TYR A 1 103 ? 4.849 -6.538 -14.436 1.00 83.50 103 TYR A O 1
ATOM 782 N N . PRO A 1 104 ? 3.069 -7.684 -13.651 1.00 88.88 104 PRO A N 1
ATOM 783 C CA . PRO A 1 104 ? 2.101 -6.682 -14.059 1.00 88.88 104 PRO A CA 1
ATOM 784 C C . PRO A 1 104 ? 2.306 -5.395 -13.252 1.00 88.88 104 PRO A C 1
ATOM 786 O O . PRO A 1 104 ? 2.567 -5.445 -12.050 1.00 88.88 104 PRO A O 1
ATOM 789 N N . LEU A 1 105 ? 2.160 -4.252 -13.921 1.00 91.50 105 LEU A N 1
ATOM 790 C CA . LEU A 1 105 ? 2.139 -2.946 -13.268 1.00 91.50 105 LEU A CA 1
ATOM 791 C C . LEU A 1 105 ? 0.781 -2.738 -12.598 1.00 91.50 105 LEU A C 1
ATOM 793 O O . LEU A 1 105 ? -0.269 -2.974 -13.210 1.00 91.50 105 LEU A O 1
ATOM 797 N N . GLY A 1 106 ? 0.794 -2.252 -11.366 1.00 94.19 106 GLY A N 1
ATOM 798 C CA . GLY A 1 106 ? -0.440 -1.906 -10.681 1.00 94.19 106 GLY A CA 1
ATOM 799 C C . GLY A 1 106 ? -0.253 -1.571 -9.215 1.00 94.19 106 GLY A C 1
ATOM 800 O O . GLY A 1 106 ? 0.641 -2.083 -8.536 1.00 94.19 106 GLY A O 1
ATOM 801 N N . LEU A 1 107 ? -1.147 -0.713 -8.730 1.00 96.19 107 LEU A N 1
ATOM 802 C CA . LEU A 1 107 ? -1.253 -0.396 -7.316 1.00 96.19 107 LEU A CA 1
ATOM 803 C C . LEU A 1 107 ? -2.110 -1.466 -6.640 1.00 96.19 107 LEU A C 1
ATOM 805 O O . LEU A 1 107 ? -3.208 -1.790 -7.098 1.00 96.19 107 LEU A O 1
ATOM 809 N N . VAL A 1 108 ? -1.607 -2.016 -5.546 1.00 96.88 108 VAL A N 1
ATOM 810 C CA . VAL A 1 108 ? -2.308 -3.006 -4.736 1.00 96.88 108 VAL A CA 1
ATOM 811 C C . VAL A 1 108 ? -2.738 -2.361 -3.438 1.00 96.88 108 VAL A C 1
ATOM 813 O O . VAL A 1 108 ? -1.929 -1.731 -2.760 1.00 96.88 108 VAL A O 1
ATOM 816 N N . VAL A 1 109 ? -4.003 -2.562 -3.084 1.00 97.06 109 VAL A N 1
ATOM 817 C CA . VAL A 1 109 ? -4.586 -2.141 -1.814 1.00 97.06 109 VAL A CA 1
ATOM 818 C C . VAL A 1 109 ? -5.108 -3.377 -1.090 1.00 97.06 109 VAL A C 1
ATOM 820 O O . VAL A 1 109 ? -6.110 -3.979 -1.478 1.00 97.06 109 VAL A O 1
ATOM 823 N N . LEU A 1 110 ? -4.415 -3.776 -0.028 1.00 96.69 110 LEU A N 1
ATOM 824 C CA . LEU A 1 110 ? -4.838 -4.833 0.883 1.00 96.69 110 LEU A CA 1
ATOM 825 C C . LEU A 1 110 ? -5.600 -4.214 2.048 1.00 96.69 110 LEU A C 1
ATOM 827 O O . LEU A 1 110 ? -5.018 -3.539 2.889 1.00 96.69 110 LEU A O 1
ATOM 831 N N . ASP A 1 111 ? -6.885 -4.506 2.128 1.00 95.69 111 ASP A N 1
ATOM 832 C CA . ASP A 1 111 ? -7.722 -4.219 3.287 1.00 95.69 111 ASP A CA 1
ATOM 833 C C . ASP A 1 111 ? -7.851 -5.495 4.107 1.00 95.69 111 ASP A C 1
ATOM 835 O O . ASP A 1 111 ? -8.317 -6.512 3.597 1.00 95.69 111 ASP A O 1
ATOM 839 N N . THR A 1 112 ? -7.408 -5.468 5.357 1.00 94.75 112 THR A N 1
ATOM 840 C CA . THR A 1 112 ? -7.422 -6.648 6.221 1.00 94.75 112 THR A CA 1
ATOM 841 C C . THR A 1 112 ? -7.870 -6.292 7.621 1.00 94.75 112 THR A C 1
ATOM 843 O O . THR A 1 112 ? -7.480 -5.267 8.180 1.00 94.75 112 THR A O 1
ATOM 846 N N . ASP A 1 113 ? -8.644 -7.183 8.224 1.00 91.94 113 ASP A N 1
ATOM 847 C CA . ASP A 1 113 ? -8.876 -7.208 9.661 1.00 91.94 113 ASP A CA 1
ATOM 848 C C . ASP A 1 113 ? -8.366 -8.532 10.259 1.00 91.94 113 ASP A C 1
ATOM 850 O O . ASP A 1 113 ? -7.556 -9.233 9.650 1.00 91.94 113 ASP A O 1
ATOM 854 N N . LEU A 1 114 ? -8.780 -8.854 11.487 1.00 87.81 114 LEU A N 1
ATOM 855 C CA . LEU A 1 114 ? -8.357 -10.075 12.182 1.00 87.81 114 LEU A CA 1
ATOM 856 C C . LEU A 1 114 ? -8.961 -11.373 11.608 1.00 87.81 114 LEU A C 1
ATOM 858 O O . LEU A 1 114 ? -8.512 -12.455 11.983 1.00 87.81 114 LEU A O 1
ATOM 862 N N . ALA A 1 115 ? -9.989 -11.290 10.765 1.00 89.00 115 ALA A N 1
ATOM 863 C CA . ALA A 1 115 ? -10.759 -12.428 10.268 1.00 89.00 115 ALA A CA 1
ATOM 864 C C . ALA A 1 115 ? -10.667 -12.596 8.745 1.00 89.00 115 ALA A C 1
ATOM 866 O O . ALA A 1 115 ? -10.697 -13.724 8.242 1.00 89.00 115 ALA A O 1
ATOM 867 N N . GLU A 1 116 ? -10.573 -11.498 8.004 1.00 90.94 116 GLU A N 1
ATOM 868 C CA . GLU A 1 116 ? -10.642 -11.497 6.550 1.00 90.94 116 GLU A CA 1
ATOM 869 C C . GLU A 1 116 ? -9.714 -10.468 5.916 1.00 90.94 116 GLU A C 1
ATOM 871 O O . GLU A 1 116 ? -9.271 -9.507 6.549 1.00 90.94 116 GLU A O 1
ATOM 876 N N . HIS A 1 117 ? -9.421 -10.689 4.634 1.00 93.44 117 HIS A N 1
ATOM 877 C CA . HIS A 1 117 ? -8.754 -9.695 3.820 1.00 93.44 117 HIS A CA 1
ATOM 878 C C . HIS A 1 117 ? -9.314 -9.642 2.401 1.00 93.44 117 HIS A C 1
ATOM 880 O O . HIS A 1 117 ? -9.798 -10.627 1.837 1.00 93.44 117 HIS A O 1
ATOM 886 N N . VAL A 1 118 ? -9.226 -8.457 1.817 1.00 94.56 118 VAL A N 1
ATOM 887 C CA . VAL A 1 118 ? -9.591 -8.169 0.438 1.00 94.56 118 VAL A CA 1
ATOM 888 C C . VAL A 1 118 ? -8.399 -7.500 -0.218 1.00 94.56 118 VAL A C 1
ATOM 890 O O . VAL A 1 118 ? -7.939 -6.450 0.227 1.00 94.56 118 VAL A O 1
ATOM 893 N N . VAL A 1 119 ? -7.919 -8.103 -1.300 1.00 96.00 119 VAL A N 1
ATOM 894 C CA . VAL A 1 119 ? -6.928 -7.477 -2.173 1.00 96.00 119 VAL A CA 1
ATOM 895 C C . VAL A 1 119 ? -7.676 -6.772 -3.292 1.00 96.00 119 VAL A C 1
ATOM 897 O O . VAL A 1 119 ? -8.451 -7.396 -4.018 1.00 96.00 119 VAL A O 1
ATOM 900 N N . ARG A 1 120 ? -7.453 -5.471 -3.437 1.00 95.94 120 ARG A N 1
ATOM 901 C CA . ARG A 1 120 ? -7.915 -4.681 -4.576 1.00 95.94 120 ARG A CA 1
ATOM 902 C C . ARG A 1 120 ? -6.710 -4.348 -5.442 1.00 95.94 120 ARG A C 1
ATOM 904 O O . ARG A 1 120 ? -5.689 -3.875 -4.950 1.00 95.94 120 ARG A O 1
ATOM 911 N N . TRP A 1 121 ? -6.822 -4.657 -6.719 1.00 96.12 121 TRP A N 1
ATOM 912 C CA . TRP A 1 121 ? -5.792 -4.446 -7.718 1.00 96.12 121 TRP A CA 1
ATOM 913 C C . TRP A 1 121 ? -6.240 -3.332 -8.656 1.00 96.12 121 TRP A C 1
ATOM 915 O O . TRP A 1 121 ? -7.304 -3.439 -9.265 1.00 96.12 121 TRP A O 1
ATOM 925 N N . HIS A 1 122 ? -5.422 -2.291 -8.788 1.00 95.81 122 HIS A N 1
ATOM 926 C CA . HIS A 1 122 ? -5.608 -1.185 -9.721 1.00 95.81 122 HIS A CA 1
ATOM 927 C C . HIS A 1 122 ? -4.580 -1.353 -10.847 1.00 95.81 122 HIS A C 1
ATOM 929 O O . HIS A 1 122 ? -3.420 -0.964 -10.671 1.00 95.81 122 HIS A O 1
ATOM 935 N N . PRO A 1 123 ? -4.955 -1.979 -11.982 1.00 94.94 123 PRO A N 1
ATOM 936 C CA . PRO A 1 123 ? -4.024 -2.204 -13.077 1.00 94.94 123 PRO A CA 1
ATOM 937 C C . PRO A 1 123 ? -3.496 -0.879 -13.609 1.00 94.94 123 PRO A C 1
ATOM 939 O O . PRO A 1 123 ? -4.264 0.063 -13.791 1.00 94.94 123 PRO A O 1
ATOM 942 N N . LEU A 1 124 ? -2.209 -0.839 -13.929 1.00 92.75 124 LEU A N 1
ATOM 943 C CA . LEU A 1 124 ? -1.558 0.316 -14.526 1.00 92.75 124 LEU A CA 1
ATOM 944 C C . LEU A 1 124 ? -0.987 -0.068 -15.891 1.00 92.75 124 LEU A C 1
ATOM 946 O O . LEU A 1 124 ? -0.437 -1.153 -16.078 1.00 92.75 124 LEU A O 1
ATOM 950 N N . ARG A 1 125 ? -1.101 0.831 -16.864 1.00 90.94 125 ARG A N 1
ATOM 951 C CA . ARG A 1 125 ? -0.405 0.744 -18.149 1.00 90.94 125 ARG A CA 1
ATOM 952 C C . ARG A 1 125 ? 0.310 2.056 -18.421 1.00 90.94 125 ARG A C 1
ATOM 954 O O . ARG A 1 125 ? -0.212 3.122 -18.120 1.00 90.94 125 ARG A O 1
ATOM 961 N N . MET A 1 126 ? 1.499 1.966 -19.007 1.00 86.44 126 MET A N 1
ATOM 962 C CA . MET A 1 126 ? 2.238 3.131 -19.482 1.00 86.44 126 MET A CA 1
ATOM 963 C C . MET A 1 126 ? 1.990 3.278 -20.977 1.00 86.44 126 MET A C 1
ATOM 965 O O . MET A 1 126 ? 2.424 2.430 -21.759 1.00 86.44 126 MET A O 1
ATOM 969 N N . ARG A 1 127 ? 1.285 4.335 -21.381 1.00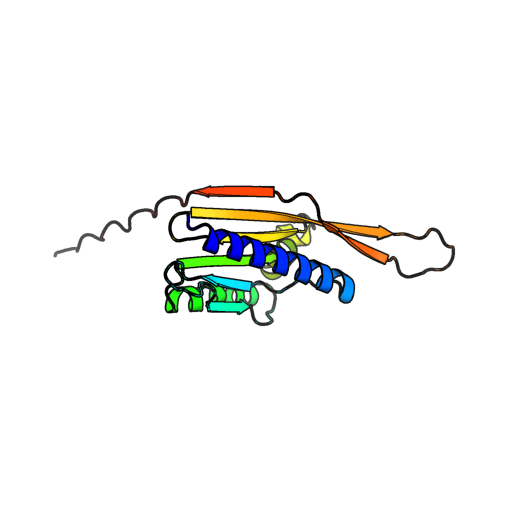 85.06 127 ARG A N 1
ATOM 970 C CA . ARG A 1 127 ? 1.107 4.670 -22.793 1.00 85.06 127 ARG A CA 1
ATOM 971 C C . ARG A 1 127 ? 2.237 5.582 -23.236 1.00 85.06 127 ARG A C 1
ATOM 973 O O . ARG A 1 127 ? 2.478 6.615 -22.624 1.00 85.06 127 ARG A O 1
ATOM 980 N N . THR A 1 128 ? 2.920 5.207 -24.307 1.00 79.38 128 THR A N 1
ATOM 981 C CA . THR A 1 128 ? 3.902 6.060 -24.978 1.00 79.38 128 THR A CA 1
ATOM 982 C C . THR A 1 128 ? 3.244 6.703 -26.185 1.00 79.38 128 THR A C 1
ATOM 984 O O . THR A 1 128 ? 2.957 6.014 -27.166 1.00 79.38 128 THR A O 1
ATOM 987 N N . ASP A 1 129 ? 3.041 8.014 -26.136 1.00 74.62 129 ASP A N 1
ATOM 988 C CA . ASP A 1 129 ? 2.624 8.769 -27.311 1.00 74.62 129 ASP A CA 1
ATOM 989 C C . ASP A 1 129 ? 3.885 9.084 -28.123 1.00 74.62 129 ASP A C 1
ATOM 991 O O . ASP A 1 129 ? 4.637 10.016 -27.830 1.00 74.62 129 ASP A O 1
ATOM 995 N N . ALA A 1 130 ? 4.169 8.234 -29.112 1.00 61.97 130 ALA A N 1
ATOM 996 C CA . ALA A 1 130 ? 5.199 8.503 -30.102 1.00 61.97 130 ALA A CA 1
ATOM 997 C C . ALA A 1 130 ? 4.619 9.477 -31.130 1.00 61.97 130 ALA A C 1
ATOM 999 O O . ALA A 1 130 ? 3.962 9.068 -32.088 1.00 61.97 130 ALA A O 1
ATOM 1000 N N . THR A 1 131 ? 4.825 10.776 -30.924 1.00 58.22 131 THR A N 1
ATOM 1001 C CA . THR A 1 131 ? 4.524 11.765 -31.959 1.00 58.22 131 THR A CA 1
ATOM 1002 C C . THR A 1 131 ? 5.420 11.458 -33.156 1.00 58.22 131 THR A C 1
ATOM 1004 O O . THR A 1 131 ? 6.643 11.463 -33.034 1.00 58.22 131 THR A O 1
ATOM 1007 N N . SER A 1 132 ? 4.828 11.155 -34.311 1.00 56.69 132 SER A N 1
ATOM 1008 C CA . SER A 1 132 ? 5.523 10.843 -35.567 1.00 56.69 132 SER A CA 1
ATOM 1009 C C . SER A 1 132 ? 6.171 12.077 -36.214 1.00 56.69 132 SER A C 1
ATOM 1011 O O . SER A 1 132 ? 6.196 12.193 -37.439 1.00 56.69 132 SER A O 1
ATOM 1013 N N . ASP A 1 133 ? 6.636 13.024 -35.402 1.00 55.94 133 ASP A N 1
ATOM 1014 C CA . ASP A 1 133 ? 7.323 14.214 -35.874 1.00 55.94 133 ASP A CA 1
ATOM 1015 C C . ASP A 1 133 ? 8.802 13.898 -36.144 1.00 55.94 133 ASP A C 1
ATOM 1017 O O . ASP A 1 133 ? 9.432 13.143 -35.402 1.00 55.94 133 ASP A O 1
ATOM 1021 N N . PRO A 1 134 ? 9.404 14.490 -37.190 1.00 58.31 134 PRO A N 1
ATOM 1022 C CA . PRO A 1 134 ? 10.802 14.259 -37.566 1.00 58.31 134 PRO A CA 1
ATOM 1023 C C . PRO A 1 134 ? 11.819 14.857 -36.578 1.00 58.31 134 PRO A C 1
ATOM 1025 O O . PRO A 1 134 ? 13.026 14.773 -36.802 1.00 58.31 134 PRO A O 1
ATOM 1028 N N . ILE A 1 135 ? 11.351 15.475 -35.493 1.00 61.69 135 ILE A N 1
ATOM 1029 C CA . ILE A 1 135 ? 12.173 16.026 -34.419 1.00 61.69 135 ILE A CA 1
ATOM 1030 C C . ILE A 1 135 ? 12.062 15.051 -33.243 1.00 61.69 135 ILE A C 1
ATOM 1032 O O . ILE A 1 135 ? 10.941 14.699 -32.886 1.00 61.69 135 ILE A O 1
ATOM 1036 N N . PRO A 1 136 ? 13.169 14.614 -32.616 1.00 53.50 136 PRO A N 1
ATOM 1037 C CA . PRO A 1 136 ? 13.118 13.741 -31.450 1.00 53.50 136 PRO A CA 1
ATOM 1038 C C . PRO A 1 136 ? 12.604 14.544 -30.250 1.00 53.50 136 PRO A C 1
ATOM 1040 O O . PRO A 1 136 ? 13.370 15.017 -29.414 1.00 53.50 136 PRO A O 1
ATOM 1043 N N . VAL A 1 137 ? 11.292 14.754 -30.197 1.00 56.41 137 VAL A N 1
ATOM 1044 C CA . VAL A 1 137 ? 10.613 15.259 -29.013 1.00 56.41 137 VAL A CA 1
ATOM 1045 C C . VAL A 1 137 ? 10.458 14.071 -28.074 1.00 56.41 137 VAL A C 1
ATOM 1047 O O . VAL A 1 137 ? 10.062 12.983 -28.489 1.00 56.41 137 VAL A O 1
ATOM 1050 N N . THR A 1 138 ? 10.852 14.264 -26.821 1.00 59.56 138 THR A N 1
ATOM 1051 C CA . THR A 1 138 ? 10.808 13.275 -25.744 1.00 59.56 138 THR A CA 1
ATOM 1052 C C . THR A 1 138 ? 9.475 12.526 -25.774 1.00 59.56 138 THR A C 1
ATOM 1054 O O . THR A 1 138 ? 8.421 13.154 -25.664 1.00 59.56 138 THR A O 1
ATOM 1057 N N . ALA A 1 139 ? 9.509 11.200 -25.949 1.00 62.31 139 ALA A N 1
ATOM 1058 C CA . ALA A 1 139 ? 8.298 10.386 -25.913 1.00 62.31 139 ALA A CA 1
ATOM 1059 C C . ALA A 1 139 ? 7.560 10.668 -24.598 1.00 62.31 139 ALA A C 1
ATOM 1061 O O . ALA A 1 139 ? 8.136 10.523 -23.517 1.00 62.31 139 ALA A O 1
ATOM 1062 N N . SER A 1 140 ? 6.311 11.122 -24.690 1.00 70.38 140 SER A N 1
ATOM 1063 C CA . SER A 1 140 ? 5.508 11.371 -23.497 1.00 70.38 140 SER A CA 1
ATOM 1064 C C . SER A 1 140 ? 4.960 10.036 -23.009 1.00 70.38 140 SER A C 1
ATOM 1066 O O . SER A 1 140 ? 4.277 9.334 -23.757 1.00 70.38 140 SER A O 1
ATOM 1068 N N . ILE A 1 141 ? 5.314 9.666 -21.778 1.00 75.88 141 ILE A N 1
ATOM 1069 C CA . ILE A 1 141 ? 4.821 8.457 -21.116 1.00 75.88 141 ILE A CA 1
ATOM 1070 C C . ILE A 1 141 ? 3.702 8.874 -20.167 1.00 75.88 141 ILE A C 1
ATOM 1072 O O . ILE A 1 141 ? 3.931 9.670 -19.258 1.00 75.88 141 ILE A O 1
ATOM 1076 N N . TRP A 1 142 ? 2.503 8.337 -20.374 1.00 83.62 142 TRP A N 1
ATOM 1077 C CA . TRP A 1 142 ? 1.320 8.654 -19.580 1.00 83.62 142 TRP A CA 1
ATOM 1078 C C . TRP A 1 142 ? 0.792 7.410 -18.858 1.00 83.62 142 TRP A C 1
ATOM 1080 O O . TRP A 1 142 ? 0.608 6.375 -19.506 1.00 83.62 142 TRP A O 1
ATOM 1090 N N . PRO A 1 143 ? 0.518 7.487 -17.542 1.00 89.19 143 PRO A N 1
ATOM 1091 C CA . PRO A 1 143 ? -0.135 6.401 -16.830 1.00 89.19 143 PRO A CA 1
ATOM 1092 C C . PRO A 1 143 ? -1.626 6.341 -17.190 1.00 89.19 143 PRO A C 1
ATOM 1094 O O . PRO A 1 143 ? -2.334 7.356 -17.179 1.00 89.19 143 PRO A O 1
ATOM 1097 N N . GLU A 1 144 ? -2.094 5.131 -17.481 1.00 91.06 144 GLU A N 1
ATOM 1098 C CA . GLU A 1 144 ? -3.496 4.778 -17.686 1.00 91.06 144 GLU A CA 1
ATOM 1099 C C . GLU A 1 144 ? -3.903 3.695 -16.684 1.00 91.06 144 GLU A C 1
ATOM 1101 O O . GLU A 1 144 ? -3.316 2.608 -16.647 1.00 91.06 144 GLU A O 1
ATOM 1106 N N . TRP A 1 145 ? -4.924 3.988 -15.881 1.00 91.75 145 TRP A N 1
ATOM 1107 C CA . TRP A 1 145 ? -5.469 3.057 -14.898 1.00 91.75 145 TRP A CA 1
ATOM 1108 C C . TRP A 1 145 ? -6.571 2.195 -15.514 1.00 91.75 145 TRP A C 1
ATOM 1110 O O . TRP A 1 145 ? -7.448 2.689 -16.224 1.00 91.75 145 TRP A O 1
ATOM 1120 N N . GLY A 1 146 ? -6.511 0.893 -15.250 1.00 90.94 146 GLY A N 1
ATOM 1121 C CA . GLY A 1 146 ? -7.522 -0.077 -15.651 1.00 90.94 146 GLY A CA 1
ATOM 1122 C C . GLY A 1 146 ? -8.670 -0.197 -14.650 1.00 90.94 146 GLY A C 1
ATOM 1123 O O . GLY A 1 146 ? -8.697 0.451 -13.605 1.00 90.94 146 GLY A O 1
ATOM 1124 N N . GLU A 1 147 ? -9.614 -1.082 -14.965 1.00 92.69 147 GLU A N 1
ATOM 1125 C CA . GLU A 1 147 ? -10.707 -1.435 -14.059 1.00 92.69 147 GLU A CA 1
ATOM 1126 C C . GLU A 1 147 ? -10.178 -2.129 -12.795 1.00 92.69 147 GLU A C 1
ATOM 1128 O O . GLU A 1 147 ? -9.306 -2.999 -12.866 1.00 92.69 147 GLU A O 1
ATOM 1133 N N . VAL A 1 148 ? -10.719 -1.747 -11.634 1.00 93.62 148 VAL A N 1
ATOM 1134 C CA . VAL A 1 148 ? -10.313 -2.303 -10.339 1.00 93.62 148 VAL A CA 1
ATOM 1135 C C . VAL A 1 148 ? -10.776 -3.751 -10.218 1.00 93.62 148 VAL A C 1
ATOM 1137 O O . VAL A 1 148 ? -11.966 -4.047 -10.323 1.00 93.62 148 VAL A O 1
ATOM 1140 N N . VAL A 1 149 ? -9.845 -4.652 -9.913 1.00 93.75 149 VAL A N 1
ATOM 1141 C CA . VAL A 1 149 ? -10.131 -6.074 -9.693 1.00 93.75 149 VAL A CA 1
ATOM 1142 C C . VAL A 1 149 ? -10.097 -6.375 -8.198 1.00 93.75 149 VAL A C 1
ATOM 1144 O O . VAL A 1 149 ? -9.167 -5.986 -7.497 1.00 93.75 149 VAL A O 1
ATOM 1147 N N . ARG A 1 150 ? -11.114 -7.077 -7.687 1.00 92.25 150 ARG A N 1
ATOM 1148 C CA . ARG A 1 150 ? -11.219 -7.445 -6.266 1.00 92.25 150 ARG A CA 1
ATOM 1149 C C . ARG A 1 150 ? -11.025 -8.945 -6.079 1.00 92.25 150 ARG A C 1
ATOM 1151 O O . ARG A 1 150 ? -11.739 -9.745 -6.678 1.00 92.25 150 ARG A O 1
ATOM 1158 N N . HIS A 1 151 ? -10.114 -9.314 -5.188 1.00 89.44 151 HIS A N 1
ATOM 1159 C CA . HIS A 1 151 ? -9.841 -10.689 -4.787 1.00 89.44 151 HIS A CA 1
ATOM 1160 C C . HIS A 1 151 ? -10.139 -10.843 -3.288 1.00 89.44 151 HIS A C 1
ATOM 1162 O O . HIS A 1 151 ? -9.303 -10.483 -2.451 1.00 89.44 151 HIS A O 1
ATOM 1168 N N . PRO A 1 152 ? -11.342 -11.317 -2.917 1.00 80.81 152 PRO A N 1
ATOM 1169 C CA . PRO A 1 152 ? -11.641 -11.645 -1.533 1.00 80.81 152 PRO A CA 1
ATOM 1170 C C . PRO A 1 152 ? -10.925 -12.941 -1.157 1.00 80.81 152 PRO A C 1
ATOM 1172 O O . PRO A 1 152 ? -11.050 -13.952 -1.851 1.00 80.81 152 PRO A O 1
ATOM 1175 N N . THR A 1 153 ? -10.231 -12.935 -0.026 1.00 71.88 153 THR A N 1
ATOM 1176 C CA . THR A 1 153 ? -9.572 -14.132 0.485 1.00 71.88 153 THR A CA 1
ATOM 1177 C C . THR A 1 153 ? -9.940 -14.291 1.952 1.00 71.88 153 THR A C 1
ATOM 1179 O O . THR A 1 153 ? -9.686 -13.433 2.798 1.00 71.88 153 THR A O 1
ATOM 1182 N N . ARG A 1 154 ? -10.563 -15.419 2.284 1.00 63.09 154 ARG A N 1
ATOM 1183 C CA . ARG A 1 154 ? -10.831 -15.760 3.681 1.00 63.09 154 ARG A CA 1
ATOM 1184 C C . ARG A 1 154 ? -9.504 -16.129 4.337 1.00 63.09 154 ARG A C 1
ATOM 1186 O O . ARG A 1 154 ? -8.736 -16.882 3.739 1.00 63.09 154 ARG A O 1
ATOM 1193 N N . ALA A 1 155 ? -9.227 -15.635 5.545 1.00 55.34 155 ALA A N 1
ATOM 1194 C CA . ALA A 1 155 ? -8.058 -16.101 6.279 1.00 55.34 155 ALA A CA 1
ATOM 1195 C C . ALA A 1 155 ? -8.158 -17.629 6.429 1.00 55.34 155 ALA A C 1
ATOM 1197 O O . ALA A 1 155 ? -9.139 -18.146 6.972 1.00 55.34 155 ALA A O 1
ATOM 1198 N N . THR A 1 156 ? -7.174 -18.368 5.915 1.00 46.28 156 THR A N 1
ATOM 1199 C CA . THR A 1 156 ? -7.009 -19.773 6.286 1.00 46.28 156 THR A CA 1
ATOM 1200 C C . THR A 1 156 ? -6.789 -19.798 7.790 1.00 46.28 156 THR A C 1
ATOM 1202 O O . THR A 1 156 ? -5.881 -19.122 8.280 1.00 46.28 156 THR A O 1
ATOM 1205 N N . ALA A 1 157 ? -7.648 -20.520 8.515 1.00 41.47 157 ALA A N 1
ATOM 1206 C CA . ALA A 1 157 ? -7.511 -20.705 9.952 1.00 41.47 157 ALA A CA 1
ATOM 1207 C C . ALA A 1 157 ? -6.050 -21.037 10.284 1.00 41.47 157 ALA A C 1
ATOM 1209 O O . ALA A 1 157 ? -5.417 -21.841 9.595 1.00 41.47 157 ALA A O 1
ATOM 1210 N N . ARG A 1 158 ? -5.516 -20.367 11.309 1.00 38.69 158 ARG A N 1
ATOM 1211 C CA . ARG A 1 158 ? -4.188 -20.637 11.865 1.00 38.69 158 ARG A CA 1
ATOM 1212 C C . ARG A 1 158 ? -4.051 -22.163 12.015 1.00 38.69 158 ARG A C 1
ATOM 1214 O O . ARG A 1 158 ? -4.944 -22.743 12.631 1.00 38.69 158 ARG A O 1
ATOM 1221 N N . PRO A 1 159 ? -3.005 -22.830 11.489 1.00 38.38 159 PRO A N 1
ATOM 1222 C CA . PRO A 1 159 ? -2.706 -24.168 11.969 1.00 38.38 159 PRO A CA 1
ATOM 1223 C C . PRO A 1 159 ? -2.497 -24.018 13.471 1.00 38.38 159 PRO A C 1
ATOM 1225 O O . PRO A 1 159 ? -1.684 -23.194 13.903 1.00 38.38 159 PRO A O 1
ATOM 1228 N N . ASP A 1 160 ? -3.325 -24.713 14.247 1.00 41.69 160 ASP A N 1
ATOM 1229 C CA . ASP A 1 160 ? -3.248 -24.713 15.695 1.00 41.69 160 ASP A CA 1
ATOM 1230 C C . ASP A 1 160 ? -1.780 -24.866 16.097 1.00 41.69 160 ASP A C 1
ATOM 1232 O O . ASP A 1 160 ? -1.110 -25.827 15.709 1.00 41.69 160 ASP A O 1
ATOM 1236 N N . CYS A 1 161 ? -1.272 -23.918 16.889 1.00 37.84 161 CYS A N 1
ATOM 1237 C CA . CYS A 1 161 ? -0.130 -24.190 17.750 1.00 37.84 161 CYS A CA 1
ATOM 1238 C C . CYS A 1 161 ? -0.604 -25.242 18.756 1.00 37.84 161 CYS A C 1
ATOM 1240 O O . CYS A 1 161 ? -0.954 -24.923 19.891 1.00 37.84 161 CYS A O 1
ATOM 1242 N N . ALA A 1 162 ? -0.676 -26.496 18.308 1.00 40.41 162 ALA A N 1
ATOM 1243 C CA . ALA A 1 162 ? -0.844 -27.641 19.166 1.00 40.41 162 ALA A CA 1
ATOM 1244 C C . ALA A 1 162 ? 0.297 -27.583 20.176 1.00 40.41 162 ALA A C 1
ATOM 1246 O O . ALA A 1 162 ? 1.480 -27.585 19.822 1.00 40.41 162 ALA A O 1
ATOM 1247 N N . ALA A 1 163 ? -0.105 -27.433 21.434 1.00 43.44 163 ALA A N 1
ATOM 1248 C CA . ALA A 1 163 ? 0.758 -27.429 22.589 1.00 43.44 163 ALA A CA 1
ATOM 1249 C C . ALA A 1 163 ? 1.805 -28.539 22.463 1.00 43.44 163 ALA A C 1
ATOM 1251 O O . ALA A 1 163 ? 1.479 -29.707 22.253 1.00 43.44 163 ALA A O 1
ATOM 1252 N N . HIS A 1 164 ? 3.071 -28.154 22.594 1.00 38.62 164 HIS A N 1
ATOM 1253 C CA . HIS A 1 164 ? 4.161 -29.089 22.809 1.00 38.62 164 HIS A CA 1
ATOM 1254 C C . HIS A 1 164 ? 3.827 -29.897 24.075 1.00 38.62 164 HIS A C 1
ATOM 1256 O O . HIS A 1 164 ? 3.710 -29.285 25.142 1.00 38.62 164 HIS A O 1
ATOM 1262 N N . PRO A 1 165 ? 3.635 -31.228 24.019 1.00 42.59 165 PRO A N 1
ATOM 1263 C CA . PRO A 1 165 ? 3.510 -31.992 25.244 1.00 42.59 165 PRO A CA 1
ATOM 1264 C C . PRO A 1 165 ? 4.850 -31.919 25.976 1.00 42.59 165 PRO A C 1
ATOM 1266 O O . PRO A 1 165 ? 5.905 -32.233 25.418 1.00 42.59 165 PRO A O 1
ATOM 1269 N N . ALA A 1 166 ? 4.792 -31.461 27.225 1.00 48.31 166 ALA A N 1
ATOM 1270 C CA . ALA A 1 166 ? 5.907 -31.499 28.151 1.00 48.31 166 ALA A CA 1
ATOM 1271 C C . ALA A 1 166 ? 6.481 -32.923 28.183 1.00 48.31 166 ALA A C 1
ATOM 1273 O O . ALA A 1 166 ? 5.780 -33.875 28.527 1.00 48.31 166 ALA A O 1
ATOM 1274 N N . ARG A 1 167 ? 7.756 -33.076 27.813 1.00 44.91 167 ARG A N 1
ATOM 1275 C CA . ARG A 1 167 ? 8.494 -34.305 28.099 1.00 44.91 167 ARG A CA 1
ATOM 1276 C C . ARG A 1 167 ? 8.783 -34.332 29.594 1.00 44.91 167 ARG A C 1
ATOM 1278 O O . ARG A 1 167 ? 9.633 -33.594 30.081 1.00 44.91 167 ARG A O 1
ATOM 1285 N N . SER A 1 168 ? 8.038 -35.162 30.307 1.00 56.50 168 SER A N 1
ATOM 1286 C CA . SER A 1 168 ? 8.419 -35.670 31.616 1.00 56.50 168 SER A CA 1
ATOM 1287 C C . SER A 1 168 ? 9.380 -36.848 31.443 1.00 56.50 168 SER A C 1
ATOM 1289 O O . SER A 1 168 ? 9.031 -37.796 30.737 1.00 56.50 168 SER A O 1
ATOM 1291 N N . SER A 1 169 ? 10.500 -36.760 32.169 1.00 57.00 169 SER A N 1
ATOM 1292 C CA . SER A 1 169 ? 11.457 -37.825 32.528 1.00 57.00 169 SER A CA 1
ATOM 1293 C C . SER A 1 169 ? 12.484 -38.245 31.479 1.00 57.00 169 SER A C 1
ATOM 1295 O O . SER A 1 169 ? 12.108 -38.744 30.399 1.00 57.00 169 SER A O 1
#

Nearest PDB structures (foldseek):
  8y3v-assembly1_C  TM=3.831E-01  e=2.288E+00  Emesvirus zinderi
  1btg-assembly4_B-3  TM=4.488E-01  e=8.204E+00  Mus musculus
  6yfm-assembly1_AA  TM=2.255E-01  e=4.709E+00  Leviviridae sp.

Sequence (169 aa):
MDPALNGLVDAVEAGAVELADEMLRRSGAVCPPTVHLLFKHLPQPYIASVTTRPFRRGSDAAAAVAALGLLPSVVHATRLVVVWEYSDLCAALDLPDWREGRYPLGLVVLDTDLAEHVVRWHPLRMRTDATSDPIPVTASIWPEWGEVVRHPTRATARPDCAAHPARSS

Secondary structure (DSSP, 8-state):
--HHHHHHHHHHHHHHHHHHHHHHHHHS--PPPEEEEE-TTSSS-EEEEEEPPP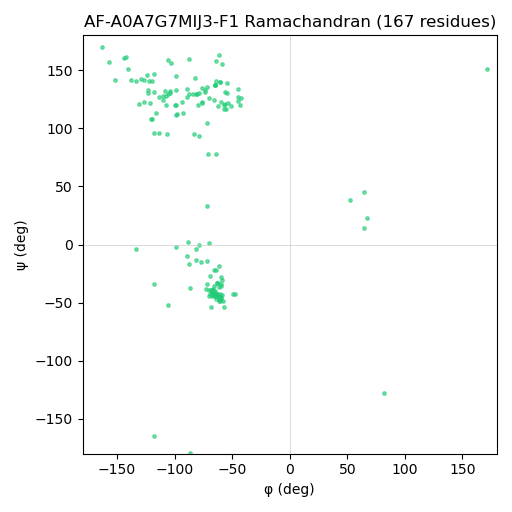--TTHHHHHHHHHTTHHHHHHT-SEEEEEEEHHHHHHHTT-GGGGGT-SPPEEEEEEEESSEEEEEEEEEEEEEE----SS---PEEEEEE-PPEEEEEEPP-------PPP---

Organism: NCBI:txid37331

Solvent-accessible surface area (backbone atoms only — not comparable to full-atom values): 9776 Å² total; per-residue (Å²): 133,61,67,70,60,49,55,50,50,54,49,53,52,52,52,49,52,53,50,33,51,52,36,35,72,73,70,70,40,73,60,66,46,31,37,35,37,26,33,90,88,45,98,67,33,74,75,52,74,51,64,49,69,94,66,52,63,30,72,49,27,49,52,42,57,59,52,62,54,50,62,46,59,74,74,60,49,52,28,39,41,35,38,34,40,49,39,61,51,37,49,30,49,57,43,83,58,42,84,72,68,68,56,65,48,26,45,36,39,37,42,33,46,93,68,40,36,37,40,35,37,35,37,45,43,79,46,70,54,73,72,92,55,97,57,95,64,80,68,48,71,42,85,44,78,52,78,75,45,78,48,79,43,76,57,75,76,74,78,73,82,70,74,79,78,80,85,78,133

Foldseek 3Di:
DDPVVVVVLVVVVVVQVVVQQVCCQPPVDGAAKKKWFADPPDPGGTDDMDGFDDFAAAPGLVVSVVCNVVVCVVVVGFKMKIKDWFLVSCRRNVPPCSVVVPDFTWMWIWIDGPWWIKIKTWGKDWDFDPDPDPDPDPTRTHIDTDDIDIDTDTPDPDPDPPDDPDDDD